Protein AF-A0A7V6A1D0-F1 (afdb_monomer_lite)

pLDDT: mean 71.33, std 20.71, range [34.69, 91.75]

Sequence (108 aa):
MNLLRAVGLLILILAMGCGGGPKTTTYTPNTPIGYEFQRLCSVLGSQNGQISRAQFLANARDKNAANELFNACDINGDNFVTEQEAAQAPYSFENLKTQVMIFQTPRP

Secondary structure (DSSP, 8-state):
------------------------------SHHHHHHHHHHHHHT-BTTEEEHHHHHHHBS-HHHHHHHHHHH-SS-SSEEEHHHHHHSHHHHHHHHHHB-GGGPPP-

InterPro domains:
  IPR002048 EF-hand domain [PS50222] (61-96)
  IPR011992 EF-hand domain pair [SSF47473] (36-90)

Structure (mmCIF, N/CA/C/O backbone):
data_AF-A0A7V6A1D0-F1
#
_entry.id   AF-A0A7V6A1D0-F1
#
loop_
_atom_site.group_PDB
_atom_site.id
_atom_site.type_symbol
_atom_site.label_atom_id
_atom_site.label_alt_id
_atom_site.label_comp_id
_atom_site.label_asym_id
_atom_site.label_entity_id
_atom_site.label_seq_id
_atom_site.pdbx_PDB_ins_code
_atom_site.Cartn_x
_atom_site.Cartn_y
_atom_site.Cartn_z
_atom_site.occupancy
_atom_site.B_iso_or_equiv
_atom_site.auth_seq_id
_atom_site.auth_comp_id
_atom_site.auth_asym_id
_atom_s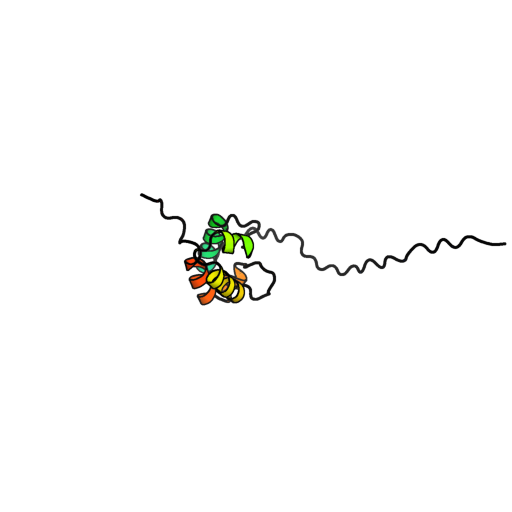ite.auth_atom_id
_atom_site.pdbx_PDB_model_num
ATOM 1 N N . MET A 1 1 ? 23.258 -38.346 50.333 1.00 36.06 1 MET A N 1
ATOM 2 C CA . MET A 1 1 ? 24.461 -38.316 49.477 1.00 36.06 1 MET A CA 1
ATOM 3 C C . MET A 1 1 ? 23.999 -38.097 48.048 1.00 36.06 1 MET A C 1
ATOM 5 O O . MET A 1 1 ? 23.217 -38.910 47.587 1.00 36.06 1 MET A O 1
ATOM 9 N N . ASN A 1 2 ? 24.384 -36.958 47.457 1.00 39.56 2 ASN A N 1
ATOM 10 C CA . ASN A 1 2 ? 24.910 -36.793 46.090 1.00 39.56 2 ASN A CA 1
ATOM 11 C C . ASN A 1 2 ? 24.270 -37.656 44.978 1.00 39.56 2 ASN A C 1
ATOM 13 O O . ASN A 1 2 ? 24.263 -38.868 45.078 1.00 39.56 2 ASN A O 1
ATOM 17 N N . LEU A 1 3 ? 23.855 -37.172 43.811 1.00 43.44 3 LEU A N 1
ATOM 18 C CA . LEU A 1 3 ? 24.170 -35.952 43.074 1.00 43.44 3 LEU A CA 1
ATOM 19 C C . LEU A 1 3 ? 23.553 -36.195 41.685 1.00 43.44 3 LEU A C 1
ATOM 21 O O . LEU A 1 3 ? 24.016 -37.100 41.007 1.00 43.44 3 LEU A O 1
ATOM 25 N N . LEU A 1 4 ? 22.558 -35.424 41.246 1.00 45.53 4 LEU A N 1
ATOM 26 C CA . LEU A 1 4 ? 22.422 -35.093 39.822 1.00 45.53 4 LEU A CA 1
ATOM 27 C C . LEU A 1 4 ? 21.508 -33.878 39.665 1.00 45.53 4 LEU A C 1
ATOM 29 O O . LEU A 1 4 ? 20.284 -33.951 39.624 1.00 45.53 4 LEU A O 1
ATOM 33 N N . ARG A 1 5 ? 22.166 -32.722 39.635 1.00 44.66 5 ARG A N 1
ATOM 34 C CA . ARG A 1 5 ? 21.607 -31.438 39.237 1.00 44.66 5 ARG A CA 1
ATOM 35 C C . ARG A 1 5 ? 21.314 -31.496 37.738 1.00 44.66 5 ARG A C 1
ATOM 37 O O . ARG A 1 5 ? 22.206 -31.242 36.937 1.00 44.66 5 ARG A O 1
ATOM 44 N N . ALA A 1 6 ? 20.082 -31.812 37.358 1.00 41.34 6 ALA A N 1
ATOM 45 C CA . ALA A 1 6 ? 19.581 -31.424 36.049 1.00 41.34 6 ALA A CA 1
ATOM 46 C C . ALA A 1 6 ? 19.180 -29.949 36.151 1.00 41.34 6 ALA A C 1
ATOM 48 O O . ALA A 1 6 ? 18.109 -29.608 36.649 1.00 41.34 6 ALA A O 1
ATOM 49 N N . VAL A 1 7 ? 20.101 -29.069 35.759 1.00 47.28 7 VAL A N 1
ATOM 50 C CA . VAL A 1 7 ? 19.832 -27.648 35.531 1.00 47.28 7 VAL A CA 1
ATOM 51 C C . VAL A 1 7 ? 18.919 -27.578 34.307 1.00 47.28 7 VAL A C 1
ATOM 53 O O . VAL A 1 7 ? 19.372 -27.473 33.171 1.00 47.28 7 VAL A O 1
ATOM 56 N N . GLY A 1 8 ? 17.621 -27.759 34.548 1.00 38.22 8 GLY A N 1
ATOM 57 C CA . GLY A 1 8 ? 16.569 -27.557 33.567 1.00 38.22 8 GLY A CA 1
ATOM 58 C C . GLY A 1 8 ? 16.498 -26.073 33.255 1.00 38.22 8 GLY A C 1
ATOM 59 O O . GLY A 1 8 ? 16.038 -25.284 34.075 1.00 38.22 8 GLY A O 1
ATOM 60 N N . LEU A 1 9 ? 17.043 -25.732 32.094 1.00 41.69 9 LEU A N 1
ATOM 61 C CA . LEU A 1 9 ? 17.009 -24.445 31.422 1.00 41.69 9 LEU A CA 1
ATOM 62 C C . LEU A 1 9 ? 15.718 -23.672 31.741 1.00 41.69 9 LEU A C 1
ATOM 64 O O . LEU A 1 9 ? 14.628 -24.030 31.295 1.00 41.69 9 LEU A O 1
ATOM 68 N N . LEU A 1 10 ? 15.870 -22.603 32.521 1.00 36.44 10 LEU A N 1
ATOM 69 C CA . LEU A 1 10 ? 14.868 -21.570 32.733 1.00 36.44 10 LEU A CA 1
ATOM 70 C C . LEU A 1 10 ? 14.623 -20.876 31.386 1.00 36.44 10 LEU A C 1
ATOM 72 O O . LEU A 1 10 ? 15.250 -19.864 31.081 1.00 36.44 10 LEU A O 1
ATOM 76 N N . ILE A 1 11 ? 13.735 -21.423 30.555 1.00 44.00 11 ILE A N 1
ATOM 77 C CA . ILE A 1 11 ? 13.150 -20.647 29.465 1.00 44.00 11 ILE A CA 1
ATOM 78 C C . ILE A 1 11 ? 12.106 -19.754 30.124 1.00 44.00 11 ILE A C 1
ATOM 80 O O . ILE A 1 11 ? 10.950 -20.127 30.315 1.00 44.00 11 ILE A O 1
ATOM 84 N N . LEU A 1 12 ? 12.564 -18.570 30.522 1.00 37.34 12 LEU A N 1
ATOM 85 C CA . LEU A 1 12 ? 11.722 -17.421 30.792 1.00 37.34 12 LEU A CA 1
ATOM 86 C C . LEU A 1 12 ? 11.008 -17.083 29.477 1.00 37.34 12 LEU A C 1
ATOM 88 O O . LEU A 1 12 ? 11.487 -16.277 28.683 1.00 37.34 12 LEU A O 1
ATOM 92 N N . ILE A 1 13 ? 9.884 -17.750 29.210 1.00 45.59 13 ILE A N 1
ATOM 93 C CA . ILE A 1 13 ? 8.941 -17.293 28.196 1.00 45.59 13 ILE A CA 1
ATOM 94 C C . ILE A 1 13 ? 8.379 -15.998 28.768 1.00 45.59 13 ILE A C 1
ATOM 96 O O . ILE A 1 13 ? 7.484 -16.005 29.612 1.00 45.59 13 ILE A O 1
ATOM 100 N N . LEU A 1 14 ? 8.980 -14.882 28.360 1.00 41.72 14 LEU A N 1
ATOM 101 C CA . LEU A 1 14 ? 8.394 -13.563 28.497 1.00 41.72 14 LEU A CA 1
ATOM 102 C C . LEU A 1 14 ? 7.046 -13.612 27.784 1.00 41.72 14 LEU A C 1
ATOM 104 O O . LEU A 1 14 ? 6.945 -13.447 26.572 1.00 41.72 14 LEU A O 1
ATOM 108 N N . ALA A 1 15 ? 6.004 -13.863 28.570 1.00 42.66 15 ALA A N 1
ATOM 109 C CA . ALA A 1 15 ? 4.633 -13.559 28.234 1.00 42.66 15 ALA A CA 1
ATOM 110 C C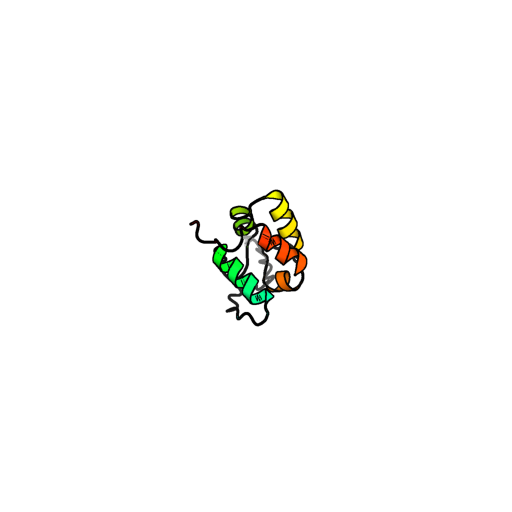 . ALA A 1 15 ? 4.489 -12.030 28.159 1.00 42.66 15 ALA A C 1
ATOM 112 O O . ALA A 1 15 ? 3.887 -11.401 29.022 1.00 42.66 15 ALA A O 1
ATOM 113 N N . MET A 1 16 ? 5.065 -11.414 27.125 1.00 45.81 16 MET A N 1
ATOM 114 C CA . MET A 1 16 ? 4.527 -10.170 26.592 1.00 45.81 16 MET A CA 1
ATOM 115 C C . MET A 1 16 ? 3.422 -10.574 25.629 1.00 45.81 16 MET A C 1
ATOM 117 O O . MET A 1 16 ? 3.643 -10.813 24.444 1.00 45.81 16 MET A O 1
ATOM 121 N N . GLY A 1 17 ? 2.216 -10.702 26.177 1.00 43.50 17 GLY A N 1
ATOM 122 C CA . GLY A 1 17 ? 1.012 -10.708 25.371 1.00 43.50 17 GLY A CA 1
ATOM 123 C C . GLY A 1 17 ? 0.879 -9.365 24.657 1.00 43.50 17 GLY A C 1
ATOM 124 O O . GLY A 1 17 ? 0.234 -8.461 25.170 1.00 43.50 17 GLY A O 1
ATOM 125 N N . CYS A 1 18 ? 1.453 -9.242 23.462 1.00 38.53 18 CYS A N 1
ATOM 126 C CA . CYS A 1 18 ? 0.901 -8.359 22.444 1.00 38.53 18 CYS A CA 1
ATOM 127 C C . CYS A 1 18 ? -0.123 -9.188 21.675 1.00 38.53 18 CYS A C 1
ATOM 129 O O . CYS A 1 18 ? 0.195 -9.882 20.712 1.00 38.53 18 CYS A O 1
ATOM 131 N N . GLY A 1 19 ? -1.358 -9.178 22.180 1.00 41.22 19 GLY A N 1
ATOM 132 C CA . GLY A 1 19 ? -2.514 -9.757 21.514 1.00 41.22 19 GLY A CA 1
ATOM 133 C C . GLY A 1 19 ? -2.765 -9.057 20.181 1.00 41.22 19 GLY A C 1
ATOM 134 O O . GLY A 1 19 ? -3.520 -8.095 20.107 1.00 41.22 19 GLY A O 1
ATOM 135 N N . GLY A 1 20 ? -2.130 -9.558 19.130 1.00 40.75 20 GLY A N 1
ATOM 136 C CA . GLY A 1 20 ? -2.457 -9.291 17.738 1.00 40.75 20 GLY A CA 1
ATOM 137 C C . GLY A 1 20 ? -2.987 -10.565 17.101 1.00 40.75 20 GLY A C 1
ATOM 138 O O . GLY A 1 20 ? -2.429 -11.038 16.118 1.00 40.75 20 GLY A O 1
ATOM 139 N N . GLY A 1 21 ? -4.028 -11.173 17.684 1.00 34.69 21 GLY A N 1
ATOM 140 C CA . GLY A 1 21 ? -4.820 -12.138 16.920 1.00 34.69 21 GLY A CA 1
ATOM 141 C C . GLY A 1 21 ? -5.281 -11.463 15.622 1.00 34.69 21 GLY A C 1
ATOM 142 O O . GLY A 1 21 ? -5.452 -10.239 15.633 1.00 34.69 21 GLY A O 1
ATOM 143 N N . PRO A 1 22 ? -5.450 -12.201 14.510 1.00 42.31 22 PRO A N 1
ATOM 144 C CA . PRO A 1 22 ? -5.906 -11.611 13.261 1.00 42.31 22 PRO A CA 1
ATOM 145 C C . PRO A 1 22 ? -7.209 -10.873 13.557 1.00 42.31 22 PRO A C 1
ATOM 147 O O . PRO A 1 22 ? -8.227 -11.493 13.863 1.00 42.31 22 PRO A O 1
ATOM 150 N N . LYS A 1 23 ? -7.163 -9.537 13.553 1.00 40.75 23 LYS A N 1
ATOM 151 C CA . LYS A 1 23 ? -8.356 -8.713 13.691 1.00 40.75 23 LYS A CA 1
ATOM 152 C C . LYS A 1 23 ? -9.114 -8.868 12.384 1.00 40.75 23 LYS A C 1
ATOM 154 O O . LYS A 1 23 ? -9.012 -8.045 11.484 1.00 40.75 23 LYS A O 1
ATOM 159 N N . THR A 1 24 ? -9.876 -9.950 12.274 1.00 35.97 24 THR A N 1
ATOM 160 C CA . THR A 1 24 ? -10.964 -10.081 11.314 1.00 35.97 24 THR A CA 1
ATOM 161 C C . THR A 1 24 ? -12.083 -9.161 11.782 1.00 35.97 24 THR A C 1
ATOM 163 O O . THR A 1 24 ? -13.134 -9.595 12.246 1.00 35.97 24 THR A O 1
ATOM 166 N N . THR A 1 25 ? -11.827 -7.857 11.740 1.00 39.53 25 THR A N 1
ATOM 167 C CA . THR A 1 25 ? -12.877 -6.854 11.781 1.00 39.53 25 THR A CA 1
ATOM 168 C C . THR A 1 25 ? -13.649 -7.045 10.486 1.00 39.53 25 THR A C 1
ATOM 170 O O . THR A 1 25 ? -13.148 -6.722 9.412 1.00 39.53 25 THR A O 1
ATOM 173 N N . THR A 1 26 ? -14.837 -7.644 10.566 1.00 42.22 26 THR A N 1
ATOM 174 C CA . THR A 1 26 ? -15.838 -7.580 9.498 1.00 42.22 26 THR A CA 1
ATOM 175 C C . THR A 1 26 ? -16.108 -6.108 9.232 1.00 42.22 26 THR A C 1
ATOM 177 O O . THR A 1 26 ? -16.804 -5.429 9.985 1.00 42.22 26 THR A O 1
ATOM 180 N N . TYR A 1 27 ? -15.420 -5.602 8.221 1.00 48.69 27 TYR A N 1
ATOM 181 C CA . TYR A 1 27 ? -15.308 -4.191 7.936 1.00 48.69 27 TYR A 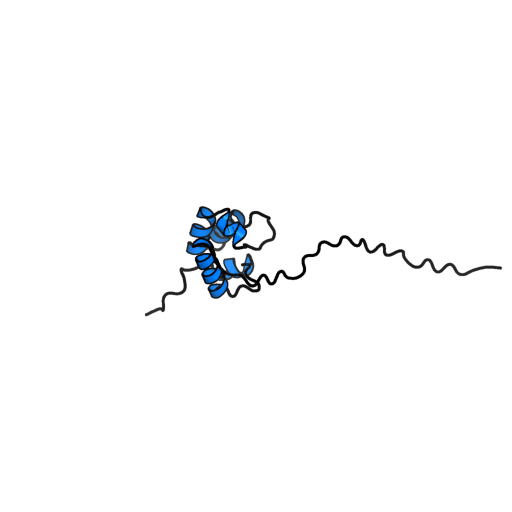CA 1
ATOM 182 C C . TYR A 1 27 ? -16.559 -3.716 7.190 1.00 48.69 27 TYR A C 1
ATOM 184 O O . TYR A 1 27 ? -16.928 -4.290 6.166 1.00 48.69 27 TYR A O 1
ATOM 192 N N . THR A 1 28 ? -17.224 -2.690 7.729 1.00 49.97 28 THR A N 1
ATOM 193 C CA . THR A 1 28 ? -18.396 -2.053 7.112 1.00 49.97 28 THR A CA 1
ATOM 194 C C . THR A 1 28 ? -18.013 -0.609 6.779 1.00 49.97 28 THR A C 1
ATOM 196 O O . THR A 1 28 ? -17.878 0.188 7.709 1.00 49.97 28 THR A O 1
ATOM 199 N N . PRO A 1 29 ? -17.797 -0.249 5.503 1.00 57.03 29 PRO A N 1
ATOM 200 C CA . PRO A 1 29 ? -17.400 1.107 5.138 1.00 57.03 29 PRO A CA 1
ATOM 201 C C . PRO A 1 29 ? -18.522 2.101 5.455 1.00 57.03 29 PRO A C 1
ATOM 203 O O . PRO A 1 29 ? -19.618 2.035 4.900 1.00 57.03 29 PRO A O 1
ATOM 206 N N . ASN A 1 30 ? -18.251 3.050 6.346 1.00 62.41 30 ASN A N 1
ATOM 207 C CA . ASN A 1 30 ? -19.167 4.141 6.692 1.00 62.41 30 ASN A CA 1
ATOM 208 C C . ASN A 1 30 ? -18.698 5.506 6.150 1.00 62.41 30 ASN A C 1
ATOM 210 O O . ASN A 1 30 ? -19.361 6.515 6.386 1.00 62.41 30 ASN A O 1
ATOM 214 N N . THR A 1 31 ? -17.598 5.542 5.386 1.00 69.81 31 THR A N 1
ATOM 215 C CA . THR A 1 31 ? -17.046 6.752 4.758 1.00 69.81 31 THR A CA 1
ATOM 216 C C . THR A 1 31 ? -16.748 6.537 3.267 1.00 69.81 31 THR A C 1
ATOM 218 O O . THR A 1 31 ? -16.482 5.404 2.859 1.00 69.81 31 THR A O 1
ATOM 221 N N . PRO A 1 32 ? -16.745 7.597 2.428 1.00 78.38 32 PRO A N 1
ATOM 222 C CA . PRO A 1 32 ? -16.352 7.494 1.018 1.00 78.38 32 PRO A CA 1
ATOM 223 C C . PRO A 1 32 ? -14.953 6.891 0.810 1.00 78.38 32 PRO A C 1
ATOM 225 O O . PRO A 1 32 ? -14.788 6.024 -0.044 1.00 78.38 32 PRO A O 1
ATOM 228 N N . ILE A 1 33 ? -13.970 7.284 1.631 1.00 78.88 33 ILE A N 1
ATOM 229 C CA . ILE A 1 33 ? -12.619 6.691 1.636 1.00 78.88 33 ILE A CA 1
ATOM 230 C C . ILE A 1 33 ? -12.678 5.202 1.965 1.00 78.88 33 ILE A C 1
ATOM 232 O O . ILE A 1 33 ? -12.003 4.401 1.322 1.00 78.88 33 ILE A O 1
ATOM 236 N N . GLY A 1 34 ? -13.536 4.821 2.906 1.00 80.75 34 GLY A N 1
ATOM 237 C CA . GLY A 1 34 ? -13.727 3.437 3.288 1.00 80.75 34 GLY A CA 1
ATOM 238 C C . GLY A 1 34 ? -14.194 2.537 2.143 1.00 80.75 34 GLY A C 1
ATOM 239 O O . GLY A 1 34 ? -13.696 1.417 2.001 1.00 80.75 34 GLY A O 1
ATOM 240 N N . TYR A 1 35 ? -15.109 3.024 1.298 1.00 82.31 35 TYR A N 1
ATOM 241 C CA . TYR A 1 35 ? -15.549 2.308 0.094 1.00 82.31 35 TYR A CA 1
ATOM 242 C C . TYR A 1 35 ? -14.431 2.196 -0.951 1.00 82.31 35 TYR A C 1
ATOM 244 O O . TYR A 1 35 ? -14.245 1.134 -1.547 1.00 82.31 35 TYR A O 1
ATOM 252 N N . GLU A 1 36 ? -13.667 3.269 -1.160 1.00 85.25 36 GLU A N 1
ATOM 253 C 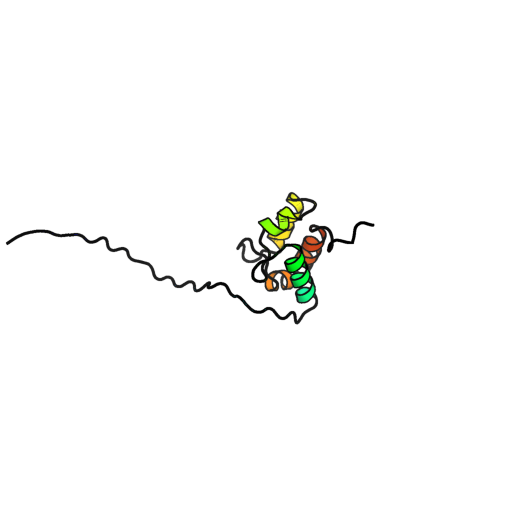CA . GLU A 1 36 ? -12.522 3.289 -2.081 1.00 85.25 36 GLU A CA 1
ATOM 254 C C . GLU A 1 36 ? -11.425 2.309 -1.652 1.00 85.25 36 GLU A C 1
ATOM 256 O O . GLU A 1 36 ? -10.895 1.555 -2.471 1.00 85.25 36 GLU A O 1
ATOM 261 N N . PHE A 1 37 ? -11.128 2.271 -0.355 1.00 86.69 37 PHE A N 1
ATOM 262 C CA . PHE A 1 37 ? -10.158 1.355 0.226 1.00 86.69 37 PHE A CA 1
ATOM 263 C C . PHE A 1 37 ? -10.609 -0.101 0.104 1.00 86.69 37 PHE A C 1
ATOM 265 O O . PHE A 1 37 ? -9.837 -0.951 -0.336 1.00 86.69 37 PHE A O 1
ATOM 272 N N . GLN A 1 38 ? -11.876 -0.402 0.405 1.00 84.94 38 GLN A N 1
ATOM 273 C CA . GLN A 1 38 ? -12.407 -1.756 0.235 1.00 84.94 38 GLN A CA 1
ATOM 274 C C . GLN A 1 38 ? -12.349 -2.217 -1.220 1.00 84.94 38 GLN A C 1
ATOM 276 O O . GLN A 1 38 ? -11.986 -3.363 -1.500 1.00 84.94 38 GLN A O 1
ATOM 281 N N . ARG A 1 39 ? -12.681 -1.325 -2.155 1.00 84.31 39 ARG A N 1
ATOM 282 C CA . ARG A 1 39 ? -12.535 -1.611 -3.576 1.00 84.31 39 ARG A CA 1
ATOM 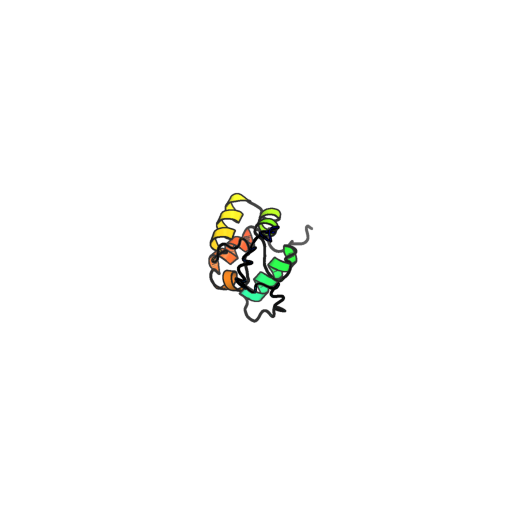283 C C . ARG A 1 39 ? -11.076 -1.944 -3.912 1.00 84.31 39 ARG A C 1
ATOM 285 O O . ARG A 1 39 ? -10.828 -2.963 -4.556 1.00 84.31 39 ARG A O 1
ATOM 292 N N . LEU A 1 40 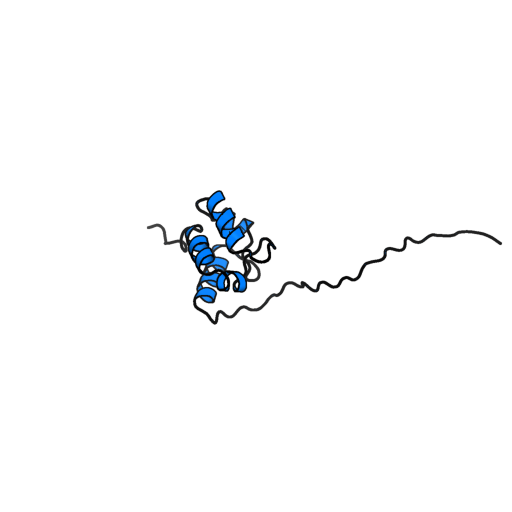? -10.113 -1.146 -3.446 1.00 85.25 40 LEU A N 1
ATOM 293 C CA . LEU A 1 40 ? -8.687 -1.383 -3.694 1.00 85.25 40 LEU A CA 1
ATOM 294 C C . LEU A 1 40 ? -8.224 -2.727 -3.107 1.00 85.25 40 LEU A C 1
ATOM 296 O O . LEU A 1 40 ? -7.563 -3.504 -3.794 1.00 85.25 40 LEU A O 1
ATOM 300 N N . CYS A 1 41 ? -8.645 -3.046 -1.882 1.00 86.06 41 CYS A N 1
ATOM 301 C CA . CYS A 1 41 ? -8.435 -4.350 -1.253 1.00 86.06 41 CYS A CA 1
ATOM 302 C C . CYS A 1 41 ? -8.937 -5.502 -2.130 1.00 86.06 41 CYS A C 1
ATOM 304 O O . CYS A 1 41 ? -8.228 -6.492 -2.303 1.00 86.06 41 CYS A O 1
ATOM 306 N N . SER A 1 42 ? -10.130 -5.366 -2.715 1.00 85.00 42 SER A N 1
ATOM 307 C CA . SER A 1 42 ? -10.692 -6.381 -3.608 1.00 85.00 42 SER A CA 1
ATOM 308 C C . SER A 1 42 ? -9.866 -6.561 -4.883 1.00 85.00 42 SER A C 1
ATOM 310 O O . SER A 1 42 ? -9.701 -7.690 -5.334 1.00 85.00 42 SER A O 1
ATOM 312 N N . VAL A 1 43 ? -9.346 -5.477 -5.466 1.00 84.38 43 VAL A N 1
ATOM 313 C CA . VAL A 1 43 ? -8.509 -5.536 -6.679 1.00 84.38 43 VAL A CA 1
ATOM 314 C C . VAL A 1 43 ? -7.158 -6.182 -6.394 1.00 84.38 43 VAL A C 1
ATOM 316 O O . VAL A 1 43 ? -6.670 -6.979 -7.188 1.00 84.38 43 VAL A O 1
ATOM 319 N N . LEU A 1 44 ? -6.558 -5.857 -5.252 1.00 85.19 44 LEU A N 1
ATOM 320 C CA . LEU A 1 44 ? -5.228 -6.332 -4.873 1.00 85.19 44 LEU A CA 1
ATOM 321 C C . LEU A 1 44 ? -5.238 -7.714 -4.204 1.00 85.19 44 LEU A C 1
ATOM 323 O O . LEU A 1 44 ? -4.176 -8.226 -3.848 1.00 85.19 44 LEU A O 1
ATOM 327 N N . GLY A 1 45 ? -6.416 -8.313 -4.005 1.00 84.00 45 GLY A N 1
ATOM 328 C CA . GLY A 1 45 ? -6.553 -9.592 -3.310 1.00 84.00 45 GLY A CA 1
ATOM 329 C C . GLY A 1 45 ? -6.123 -9.515 -1.843 1.00 84.00 45 GLY A C 1
ATOM 330 O O . GLY A 1 45 ? -5.491 -10.442 -1.334 1.00 84.00 45 GLY A O 1
ATOM 331 N N . SER A 1 46 ? -6.417 -8.395 -1.176 1.00 82.94 46 SER A N 1
ATOM 332 C CA . SER A 1 46 ? -6.160 -8.206 0.252 1.00 82.94 46 SER A CA 1
ATOM 333 C C . SER A 1 46 ? -6.827 -9.305 1.075 1.00 82.94 46 SER A C 1
ATOM 335 O O . SER A 1 46 ? -7.975 -9.688 0.841 1.00 82.94 46 SER A O 1
ATOM 337 N N . GLN A 1 47 ? -6.104 -9.777 2.086 1.00 69.75 47 GLN A N 1
ATOM 338 C CA . GLN A 1 47 ? -6.636 -10.661 3.110 1.00 69.75 47 GLN A CA 1
ATOM 339 C C . GLN A 1 47 ? -6.803 -9.824 4.381 1.00 69.75 47 GLN A C 1
ATOM 341 O O . GLN A 1 47 ? -5.896 -9.092 4.765 1.00 69.75 47 GLN A O 1
ATOM 346 N N . ASN A 1 48 ? -7.968 -9.914 5.027 1.00 78.56 48 ASN A N 1
ATOM 347 C CA . ASN A 1 48 ? -8.281 -9.234 6.294 1.00 78.56 48 ASN A CA 1
ATOM 348 C C . ASN A 1 48 ? -8.420 -7.697 6.244 1.00 78.56 48 ASN A C 1
ATOM 350 O O . ASN A 1 48 ? -8.368 -7.055 7.289 1.00 78.56 48 ASN A O 1
ATOM 354 N N . GLY A 1 49 ? -8.635 -7.093 5.070 1.00 80.50 49 GLY A N 1
ATOM 355 C CA . GLY A 1 49 ? -8.888 -5.647 4.968 1.00 80.50 49 GLY A CA 1
ATOM 356 C C . GLY A 1 49 ? -7.643 -4.786 5.189 1.00 80.50 49 GLY A C 1
ATOM 357 O O . GLY A 1 49 ? -7.745 -3.657 5.660 1.00 80.50 49 GLY A O 1
ATOM 358 N N . GLN A 1 50 ? -6.473 -5.329 4.859 1.00 88.31 50 GLN A N 1
ATOM 359 C CA . GLN A 1 50 ? -5.194 -4.628 4.881 1.00 88.31 50 GLN A CA 1
ATOM 360 C C . GLN A 1 50 ? -4.434 -4.911 3.587 1.00 88.31 50 GLN A C 1
ATOM 362 O O . GLN A 1 50 ? -4.429 -6.042 3.093 1.00 88.31 50 GLN A O 1
ATOM 367 N N . ILE A 1 51 ? -3.793 -3.899 3.018 1.00 89.31 51 ILE A N 1
ATOM 368 C CA . ILE A 1 51 ? -3.017 -4.046 1.787 1.00 89.31 51 ILE A CA 1
ATOM 369 C C . ILE A 1 51 ? -1.553 -4.141 2.179 1.00 89.31 51 ILE A C 1
ATOM 371 O O . ILE A 1 51 ? -0.987 -3.181 2.689 1.00 89.31 51 ILE A O 1
ATOM 375 N N . SER A 1 52 ? -0.926 -5.286 1.923 1.00 91.62 52 SER A N 1
ATOM 376 C CA . SER A 1 52 ? 0.516 -5.414 2.128 1.00 91.62 52 SER A CA 1
ATOM 377 C C . SER A 1 52 ? 1.288 -4.649 1.056 1.00 91.62 52 SER A C 1
ATOM 379 O O . SER A 1 52 ? 0.865 -4.561 -0.105 1.00 91.62 52 SER A O 1
ATOM 381 N N . ARG A 1 53 ? 2.488 -4.182 1.407 1.00 90.25 53 ARG A N 1
ATOM 382 C CA . ARG A 1 53 ? 3.409 -3.554 0.449 1.00 90.25 53 ARG A CA 1
ATOM 383 C C . ARG A 1 53 ? 3.649 -4.418 -0.787 1.00 90.25 53 ARG A C 1
ATOM 385 O O . ARG A 1 53 ? 3.677 -3.913 -1.906 1.00 90.25 53 ARG A O 1
ATOM 392 N N . ALA A 1 54 ? 3.786 -5.729 -0.599 1.00 89.81 54 ALA A N 1
ATOM 393 C CA . ALA A 1 54 ? 4.011 -6.668 -1.691 1.00 89.81 54 ALA A CA 1
ATOM 394 C C . ALA A 1 54 ? 2.822 -6.727 -2.666 1.00 89.81 54 ALA A C 1
ATOM 396 O O . ALA A 1 54 ? 3.029 -6.652 -3.876 1.00 89.81 54 ALA A O 1
ATOM 397 N N . GLN A 1 55 ? 1.587 -6.805 -2.155 1.00 89.19 55 GLN A N 1
ATOM 398 C CA . GLN A 1 55 ? 0.372 -6.795 -2.983 1.00 89.19 55 GLN A CA 1
ATOM 399 C C . GLN A 1 55 ? 0.253 -5.505 -3.794 1.00 89.19 55 GLN A C 1
ATOM 401 O O . GLN A 1 55 ? -0.091 -5.540 -4.977 1.00 89.19 55 GLN A O 1
ATOM 406 N N . PHE A 1 56 ? 0.579 -4.376 -3.169 1.00 89.06 56 PHE A N 1
ATOM 407 C CA . PHE A 1 56 ? 0.545 -3.078 -3.820 1.00 89.06 56 PHE A CA 1
ATOM 408 C C . PHE A 1 56 ? 1.603 -2.954 -4.928 1.00 89.06 56 PHE A C 1
ATOM 410 O O . PHE A 1 56 ? 1.265 -2.706 -6.084 1.00 89.06 56 PHE A O 1
ATOM 417 N N . LEU A 1 57 ? 2.877 -3.213 -4.615 1.00 88.31 57 LEU A N 1
ATOM 418 C CA . LEU A 1 57 ? 3.987 -3.110 -5.573 1.00 88.31 57 LEU A CA 1
ATOM 419 C C . LEU A 1 57 ? 3.890 -4.107 -6.735 1.00 88.31 57 LEU A C 1
ATOM 421 O O . LEU A 1 57 ? 4.427 -3.844 -7.812 1.00 88.31 57 LEU A O 1
ATOM 425 N N . ALA A 1 58 ? 3.220 -5.245 -6.537 1.00 88.62 58 ALA A N 1
ATOM 426 C CA . ALA A 1 58 ? 2.963 -6.213 -7.601 1.00 88.62 58 ALA A CA 1
ATOM 427 C C . ALA A 1 58 ? 2.006 -5.675 -8.680 1.00 88.62 58 ALA A C 1
ATOM 429 O O . ALA A 1 58 ? 2.100 -6.097 -9.830 1.00 88.62 58 ALA A O 1
ATOM 430 N N . ASN A 1 59 ? 1.120 -4.741 -8.321 1.00 85.38 59 ASN A N 1
ATOM 431 C CA . ASN A 1 59 ? 0.094 -4.174 -9.204 1.00 85.38 59 ASN A CA 1
ATOM 432 C C . ASN A 1 59 ? 0.356 -2.703 -9.576 1.00 85.38 59 ASN A C 1
ATOM 434 O O . ASN A 1 59 ? -0.419 -2.097 -10.318 1.00 85.38 59 ASN A O 1
ATOM 438 N N . ALA A 1 60 ? 1.432 -2.118 -9.054 1.00 87.38 60 ALA A N 1
ATOM 439 C CA . ALA A 1 60 ? 1.811 -0.744 -9.321 1.00 87.38 60 ALA A CA 1
ATOM 440 C C . ALA A 1 60 ? 2.415 -0.571 -10.722 1.00 87.38 60 ALA A C 1
ATOM 442 O O . ALA A 1 60 ? 3.204 -1.395 -11.188 1.00 87.38 60 ALA A O 1
ATOM 443 N N . ARG A 1 61 ? 2.102 0.559 -11.364 1.00 84.38 61 ARG A N 1
ATOM 444 C CA . ARG A 1 61 ? 2.708 0.969 -12.637 1.00 84.38 61 ARG A CA 1
ATOM 445 C C . ARG A 1 61 ? 4.196 1.288 -12.486 1.00 84.38 61 ARG A C 1
ATOM 447 O O . ARG A 1 61 ? 4.995 0.856 -13.312 1.00 84.38 61 ARG A O 1
ATOM 454 N N . ASP A 1 62 ? 4.549 2.047 -11.453 1.00 87.56 62 ASP A N 1
ATOM 455 C CA . ASP A 1 62 ? 5.927 2.397 -11.114 1.00 87.56 62 ASP A CA 1
ATOM 456 C C . ASP A 1 62 ? 6.217 1.952 -9.681 1.00 87.56 62 ASP A C 1
ATOM 458 O O . ASP A 1 62 ? 5.630 2.462 -8.730 1.00 87.56 62 ASP A O 1
ATOM 462 N N . LYS A 1 63 ? 7.131 0.989 -9.520 1.00 86.56 63 LYS A N 1
ATOM 463 C CA . LYS A 1 63 ? 7.456 0.407 -8.212 1.00 86.56 63 LYS A CA 1
ATOM 464 C C . LYS A 1 63 ? 8.150 1.392 -7.274 1.00 86.56 63 LYS A C 1
ATOM 466 O O . LYS A 1 63 ? 7.960 1.286 -6.068 1.00 86.56 63 LYS A O 1
ATOM 471 N N . ASN A 1 64 ? 8.938 2.328 -7.798 1.00 88.69 64 ASN A N 1
ATOM 472 C CA . ASN A 1 64 ? 9.664 3.285 -6.967 1.00 88.69 64 ASN A CA 1
ATOM 473 C C . ASN A 1 64 ? 8.696 4.338 -6.426 1.00 88.69 64 ASN A C 1
ATOM 475 O O . ASN A 1 64 ? 8.607 4.513 -5.212 1.00 88.69 64 ASN A O 1
ATOM 479 N N . ALA A 1 65 ? 7.892 4.940 -7.308 1.00 87.50 65 ALA A N 1
ATOM 480 C CA . ALA A 1 65 ? 6.866 5.906 -6.909 1.00 87.50 65 ALA A CA 1
ATOM 481 C C . ALA A 1 65 ? 5.812 5.268 -5.988 1.00 87.50 65 ALA A C 1
ATOM 483 O O . ALA A 1 65 ? 5.395 5.855 -4.991 1.00 87.50 65 ALA A O 1
ATOM 484 N N . ALA A 1 66 ? 5.406 4.032 -6.282 1.00 87.44 66 ALA A N 1
ATOM 485 C CA . ALA A 1 66 ? 4.493 3.275 -5.437 1.00 87.44 66 ALA A CA 1
ATOM 486 C C . ALA A 1 66 ? 5.071 2.995 -4.046 1.00 87.44 66 ALA A C 1
ATOM 488 O O . ALA A 1 66 ? 4.345 3.095 -3.064 1.00 87.44 66 ALA A O 1
ATOM 489 N N . ASN A 1 67 ? 6.360 2.675 -3.934 1.00 90.62 67 ASN A N 1
ATOM 490 C CA . ASN A 1 67 ? 6.988 2.438 -2.636 1.00 90.62 67 ASN A CA 1
ATOM 491 C C . ASN A 1 67 ? 7.028 3.715 -1.780 1.00 90.62 67 ASN A C 1
ATOM 493 O O . ASN A 1 67 ? 6.758 3.656 -0.583 1.00 90.62 67 ASN A O 1
ATOM 497 N N . GLU A 1 68 ? 7.305 4.871 -2.386 1.00 91.12 68 GLU A N 1
ATOM 498 C CA . GLU A 1 68 ? 7.253 6.169 -1.699 1.00 91.12 68 GLU A CA 1
ATOM 499 C C . GLU A 1 68 ? 5.835 6.514 -1.231 1.00 91.12 68 GLU A C 1
ATOM 501 O O . GLU A 1 68 ? 5.637 6.902 -0.081 1.00 91.12 68 GLU A O 1
ATOM 506 N N . LEU A 1 69 ? 4.835 6.313 -2.091 1.00 90.06 69 LEU A N 1
ATOM 507 C CA . LEU A 1 69 ? 3.432 6.562 -1.757 1.00 90.06 69 LEU A CA 1
ATOM 508 C C . LEU A 1 69 ? 2.896 5.589 -0.706 1.00 90.06 69 LEU A C 1
ATOM 510 O O . LEU A 1 69 ? 2.115 5.990 0.155 1.00 90.06 69 LEU A O 1
ATOM 514 N N . PHE A 1 70 ? 3.341 4.332 -0.747 1.00 91.19 70 PHE A N 1
ATOM 515 C CA . PHE A 1 70 ? 3.036 3.347 0.280 1.00 91.19 70 PHE A CA 1
ATOM 516 C C . PHE A 1 70 ? 3.608 3.788 1.625 1.00 91.19 70 PHE A C 1
ATOM 518 O O . PHE A 1 70 ? 2.855 3.869 2.585 1.00 91.19 70 PHE A O 1
ATOM 525 N N . ASN A 1 71 ? 4.890 4.167 1.683 1.00 91.38 71 ASN A N 1
ATOM 526 C CA . ASN A 1 71 ? 5.504 4.716 2.900 1.00 91.38 71 ASN A CA 1
ATOM 527 C C . ASN A 1 71 ? 4.758 5.952 3.429 1.00 91.38 71 ASN A C 1
ATOM 529 O O . ASN A 1 71 ? 4.696 6.159 4.633 1.00 91.38 71 ASN A O 1
ATOM 533 N N . ALA A 1 72 ? 4.208 6.783 2.541 1.00 89.94 72 ALA A N 1
ATOM 534 C CA . ALA A 1 72 ? 3.449 7.969 2.930 1.00 89.94 72 ALA A CA 1
ATOM 535 C C . ALA A 1 72 ? 2.043 7.657 3.478 1.00 89.94 72 ALA A C 1
ATOM 537 O O . ALA A 1 72 ? 1.432 8.534 4.090 1.00 89.94 72 ALA A O 1
ATOM 538 N N . CYS A 1 73 ? 1.513 6.456 3.226 1.00 88.94 73 CYS A N 1
ATOM 539 C CA . CYS A 1 73 ? 0.247 5.980 3.792 1.00 88.94 73 CYS A CA 1
ATOM 540 C C . CYS A 1 73 ? 0.454 5.066 5.003 1.00 88.94 73 CYS A C 1
ATOM 542 O O . CYS A 1 73 ? -0.383 5.068 5.889 1.00 88.94 73 CYS A O 1
ATOM 544 N N . ASP A 1 74 ? 1.536 4.293 5.036 1.00 91.75 74 ASP A N 1
ATOM 545 C CA . ASP A 1 74 ? 1.932 3.383 6.117 1.00 91.75 74 ASP A CA 1
ATOM 546 C C . ASP A 1 74 ? 2.453 4.197 7.314 1.00 91.75 74 ASP A C 1
ATOM 548 O O . ASP A 1 74 ? 3.654 4.405 7.495 1.00 91.75 74 ASP A O 1
ATOM 552 N N . ILE A 1 75 ? 1.518 4.760 8.084 1.00 88.94 75 ILE A N 1
ATOM 553 C CA . ILE A 1 75 ? 1.807 5.705 9.170 1.00 88.94 75 ILE A CA 1
ATOM 554 C C . ILE A 1 75 ? 2.481 4.988 10.336 1.00 88.94 75 ILE A C 1
ATOM 556 O O . ILE A 1 75 ? 3.344 5.565 11.004 1.00 88.94 75 ILE A O 1
ATOM 560 N N . ASN A 1 76 ? 2.070 3.750 10.613 1.00 87.69 76 ASN A N 1
ATOM 561 C CA . ASN A 1 76 ? 2.606 2.976 11.725 1.00 87.69 76 ASN A CA 1
ATOM 562 C C . ASN A 1 76 ? 3.885 2.188 11.353 1.00 87.69 76 ASN A C 1
ATOM 564 O O . ASN A 1 76 ? 4.584 1.724 12.258 1.00 87.69 76 ASN A O 1
ATOM 568 N N . GLY A 1 77 ? 4.224 2.088 10.062 1.00 90.19 77 GLY A N 1
ATOM 569 C CA . GLY A 1 77 ? 5.427 1.432 9.555 1.00 90.19 77 GLY A CA 1
ATOM 570 C C . GLY A 1 77 ? 5.371 -0.095 9.606 1.00 90.19 77 GLY A C 1
ATOM 571 O O . GLY A 1 77 ? 6.426 -0.739 9.645 1.00 90.19 77 GLY A O 1
ATOM 572 N N . ASP A 1 78 ? 4.179 -0.693 9.654 1.00 90.44 78 ASP A N 1
ATOM 573 C CA . ASP A 1 78 ? 4.004 -2.141 9.783 1.00 90.44 78 ASP A CA 1
ATOM 574 C C . ASP A 1 78 ? 4.053 -2.892 8.436 1.00 90.44 78 ASP A C 1
ATOM 576 O O . ASP A 1 78 ? 4.028 -4.126 8.412 1.00 90.44 78 ASP A O 1
ATOM 580 N N . ASN A 1 79 ? 4.270 -2.174 7.325 1.00 90.75 79 ASN A N 1
ATOM 581 C CA . ASN A 1 79 ? 4.252 -2.661 5.938 1.00 90.75 79 ASN A CA 1
ATOM 582 C C . ASN A 1 79 ? 2.871 -3.088 5.426 1.00 90.75 79 ASN A C 1
ATOM 584 O O . ASN A 1 79 ? 2.773 -3.725 4.362 1.00 90.75 79 ASN A O 1
ATOM 588 N N . PHE A 1 80 ? 1.815 -2.702 6.130 1.00 91.06 80 PHE A N 1
ATOM 589 C CA . PHE A 1 80 ? 0.438 -2.805 5.698 1.00 91.06 80 PHE A CA 1
ATOM 590 C C . PHE A 1 80 ? -0.184 -1.411 5.692 1.00 91.06 80 PHE A C 1
ATOM 592 O O . PHE A 1 80 ? 0.136 -0.558 6.499 1.00 91.06 80 PHE A O 1
ATOM 599 N N . VAL A 1 81 ? -1.079 -1.168 4.741 1.00 89.88 81 VAL A N 1
ATOM 600 C CA . VAL A 1 81 ? -1.946 0.009 4.788 1.00 89.88 81 VAL A CA 1
ATOM 601 C C . VAL A 1 81 ? -3.335 -0.473 5.146 1.00 89.88 81 VAL A C 1
ATOM 603 O O . VAL A 1 81 ? -3.885 -1.372 4.499 1.00 89.88 81 VAL A O 1
ATOM 606 N N . THR A 1 82 ? -3.893 0.129 6.184 1.00 90.25 82 THR A N 1
ATOM 607 C CA . THR A 1 82 ? -5.262 -0.061 6.649 1.00 90.25 82 THR A CA 1
ATOM 608 C C . THR A 1 82 ? -6.162 1.084 6.188 1.00 90.25 82 THR A C 1
ATOM 610 O O . THR A 1 82 ? -5.709 2.151 5.776 1.00 90.25 82 THR A O 1
ATOM 613 N N . GLU A 1 83 ? -7.474 0.893 6.282 1.00 86.00 83 GLU A N 1
ATOM 614 C CA . GLU A 1 83 ? -8.431 1.960 5.978 1.00 86.00 83 GLU A CA 1
ATOM 615 C C . GLU A 1 83 ? -8.276 3.168 6.917 1.00 86.00 83 GLU A C 1
ATOM 617 O O . GLU A 1 83 ? -8.423 4.309 6.488 1.00 86.00 83 GLU A O 1
ATOM 622 N N . GLN A 1 84 ? -7.919 2.930 8.183 1.00 86.44 84 GLN A N 1
ATOM 623 C CA . GLN A 1 84 ? -7.661 4.001 9.149 1.00 86.44 84 GLN A CA 1
ATOM 624 C C . GLN A 1 84 ? -6.514 4.896 8.683 1.00 86.44 84 GLN A C 1
ATOM 626 O O . GLN A 1 84 ? -6.608 6.118 8.754 1.00 86.44 84 GLN A O 1
ATOM 631 N N . GLU A 1 85 ? -5.463 4.292 8.148 1.00 87.31 85 GLU A N 1
ATOM 632 C CA . GLU A 1 85 ? -4.311 5.007 7.612 1.00 87.31 85 GLU A CA 1
ATOM 633 C C . GLU A 1 85 ? -4.636 5.722 6.300 1.00 87.31 85 GLU A C 1
ATOM 635 O O . GLU A 1 85 ? -4.262 6.879 6.113 1.00 87.31 85 GLU A O 1
ATOM 640 N N . ALA A 1 86 ? -5.435 5.096 5.433 1.00 85.94 86 ALA A N 1
ATOM 641 C CA . ALA A 1 86 ? -5.970 5.747 4.240 1.00 85.94 86 ALA A CA 1
ATOM 642 C C . ALA A 1 86 ? -6.834 6.978 4.584 1.00 85.94 86 ALA A C 1
ATOM 644 O O . ALA A 1 86 ? -6.772 7.995 3.893 1.00 85.94 86 ALA A O 1
ATOM 645 N N . ALA A 1 87 ? -7.609 6.914 5.670 1.00 85.31 87 ALA A N 1
ATOM 646 C CA . ALA A 1 87 ? -8.407 8.030 6.169 1.00 85.31 87 ALA A CA 1
ATOM 647 C C . ALA A 1 87 ? -7.558 9.122 6.841 1.00 85.31 87 ALA A C 1
ATOM 649 O O . ALA A 1 87 ? -7.909 10.300 6.767 1.00 85.31 87 ALA A O 1
ATOM 650 N N . GLN A 1 88 ? -6.444 8.752 7.476 1.00 84.56 88 GLN A N 1
ATOM 651 C CA . GLN A 1 88 ? -5.494 9.694 8.073 1.00 84.56 88 GLN A CA 1
ATOM 652 C C . GLN A 1 88 ? -4.633 10.411 7.022 1.00 84.56 88 GLN A C 1
ATOM 654 O O . GLN A 1 88 ? -4.277 11.573 7.222 1.00 84.56 88 GLN A O 1
ATOM 659 N N . ALA A 1 89 ? -4.341 9.759 5.893 1.00 84.50 89 ALA A N 1
ATOM 660 C CA . ALA A 1 89 ? -3.536 10.302 4.801 1.00 84.50 89 ALA A CA 1
ATOM 661 C C . ALA A 1 89 ? -4.296 10.304 3.456 1.00 84.50 89 ALA A C 1
ATOM 663 O O . ALA A 1 89 ? -3.850 9.677 2.492 1.00 84.50 89 ALA A O 1
ATOM 664 N N . PRO A 1 90 ? -5.414 11.048 3.329 1.00 82.69 90 PRO A N 1
ATOM 665 C CA . PRO A 1 90 ? -6.289 10.978 2.157 1.00 82.69 90 PRO A CA 1
ATOM 666 C C . PRO A 1 90 ? -5.584 11.383 0.856 1.00 82.69 90 PRO A C 1
ATOM 668 O O . PRO A 1 90 ? -5.767 10.737 -0.167 1.00 82.69 90 PRO A O 1
ATOM 671 N N . TYR A 1 91 ? -4.723 12.405 0.882 1.00 85.12 91 TYR A N 1
ATOM 672 C CA . TYR A 1 91 ? -3.962 12.828 -0.302 1.00 85.12 91 TYR A CA 1
ATOM 673 C C . TYR A 1 91 ? -2.944 11.775 -0.757 1.00 85.12 91 TYR A C 1
ATOM 675 O O . TYR A 1 91 ? -2.819 11.505 -1.952 1.00 85.12 91 TYR A O 1
ATOM 683 N N . SER A 1 92 ? -2.229 11.166 0.193 1.00 86.31 92 SER A N 1
ATOM 684 C CA . SER A 1 92 ? -1.303 10.069 -0.091 1.00 86.31 92 SER A CA 1
ATOM 685 C C . SER A 1 92 ? -2.064 8.870 -0.646 1.00 86.31 92 SER A C 1
ATOM 687 O O . SER A 1 92 ? -1.636 8.290 -1.640 1.00 86.31 92 SER A O 1
ATOM 689 N N . PHE A 1 93 ? -3.226 8.556 -0.066 1.00 86.25 93 PHE A N 1
ATOM 690 C CA . PHE A 1 93 ? -4.080 7.458 -0.493 1.00 86.25 93 PHE A CA 1
ATOM 691 C C . PHE A 1 93 ? -4.641 7.661 -1.906 1.00 86.25 93 PHE A C 1
ATOM 693 O O . PHE A 1 93 ? -4.599 6.736 -2.713 1.00 86.25 93 PHE A O 1
ATOM 700 N N . GLU A 1 94 ? -5.100 8.866 -2.256 1.00 86.88 94 GLU A N 1
ATOM 701 C CA . GLU A 1 94 ? -5.526 9.179 -3.626 1.00 86.88 94 GLU A CA 1
ATOM 702 C C . GLU A 1 94 ? -4.394 8.933 -4.632 1.00 86.88 94 GLU A C 1
ATOM 704 O O . GLU A 1 94 ? -4.582 8.214 -5.613 1.00 86.88 94 GLU A O 1
ATOM 709 N N . ASN A 1 95 ? -3.189 9.434 -4.356 1.00 86.75 95 ASN A N 1
ATOM 710 C CA . ASN A 1 95 ? -2.029 9.210 -5.221 1.00 86.75 95 ASN A CA 1
ATOM 711 C C . ASN A 1 95 ? -1.619 7.730 -5.271 1.00 86.75 95 ASN A C 1
ATOM 713 O O . ASN A 1 95 ? -1.300 7.210 -6.342 1.00 86.75 95 ASN A O 1
ATOM 717 N N . LEU A 1 96 ? -1.684 7.027 -4.142 1.00 85.25 96 LEU A N 1
ATOM 718 C CA . LEU A 1 96 ? -1.433 5.592 -4.036 1.00 85.25 96 LEU A CA 1
ATOM 719 C C . LEU A 1 96 ? -2.399 4.807 -4.937 1.00 85.25 96 LEU A C 1
ATOM 721 O O . LEU A 1 96 ? -1.959 3.969 -5.726 1.00 85.25 96 LEU A O 1
ATOM 725 N N . LYS A 1 97 ? -3.697 5.134 -4.918 1.00 85.19 97 LYS A N 1
ATOM 726 C CA . LYS A 1 97 ? -4.688 4.531 -5.825 1.00 85.19 97 LYS A CA 1
ATOM 727 C C . LYS A 1 97 ? -4.339 4.752 -7.293 1.00 85.19 97 LYS A C 1
ATOM 729 O O . LYS A 1 97 ? -4.527 3.836 -8.079 1.00 85.19 97 LYS A O 1
ATOM 734 N N . THR A 1 98 ? -3.820 5.919 -7.683 1.00 85.06 98 THR A N 1
ATOM 735 C CA . THR A 1 98 ? -3.472 6.167 -9.098 1.00 85.06 98 THR A CA 1
ATOM 736 C C . THR A 1 98 ? -2.332 5.287 -9.616 1.00 85.06 98 THR A C 1
ATOM 738 O O . THR A 1 98 ? -2.274 5.009 -10.815 1.00 85.06 98 THR A O 1
ATOM 741 N N . GLN A 1 99 ? -1.434 4.834 -8.732 1.00 83.56 99 GLN A N 1
ATOM 742 C CA . GLN A 1 99 ? -0.319 3.960 -9.111 1.00 83.56 99 GLN A CA 1
ATOM 743 C C . GLN A 1 99 ? -0.773 2.541 -9.426 1.00 83.56 99 GLN A C 1
ATOM 745 O O . GLN A 1 99 ? -0.198 1.888 -10.299 1.00 83.56 99 GLN A O 1
ATOM 750 N N . VAL A 1 100 ? -1.802 2.064 -8.731 1.00 78.31 100 VAL A N 1
ATOM 751 C CA . VAL A 1 100 ? -2.452 0.799 -9.058 1.00 78.31 100 VAL A CA 1
ATOM 752 C C . VAL A 1 100 ? -3.428 1.095 -10.177 1.00 78.31 100 VAL A C 1
ATOM 754 O O . VAL A 1 100 ? -4.456 1.713 -9.937 1.00 78.31 100 VAL A O 1
ATOM 757 N N . MET A 1 101 ? -3.054 0.703 -11.403 1.00 60.34 101 MET A N 1
ATOM 758 C CA . MET A 1 101 ? -3.801 0.929 -12.650 1.00 60.34 101 MET A CA 1
ATOM 759 C C . MET A 1 101 ? -5.318 0.906 -12.407 1.00 60.34 101 MET A C 1
ATOM 761 O O . MET A 1 101 ? -5.910 -0.163 -12.310 1.00 60.34 101 MET A O 1
ATOM 765 N N . ILE A 1 102 ? -5.901 2.095 -12.249 1.00 54.25 102 ILE A N 1
ATOM 766 C CA . ILE A 1 102 ? -7.295 2.407 -11.904 1.00 54.25 102 ILE A CA 1
ATOM 767 C C . ILE A 1 102 ? -8.248 1.225 -12.171 1.00 54.25 102 ILE A C 1
ATOM 769 O O . ILE A 1 102 ? -8.540 0.962 -13.333 1.00 54.25 102 ILE A O 1
ATOM 773 N N . PHE A 1 103 ? -8.710 0.518 -11.125 1.00 52.03 103 PHE A N 1
ATOM 774 C CA . PHE A 1 103 ? -9.873 -0.393 -11.136 1.00 52.03 103 PHE A CA 1
ATOM 775 C C . PHE A 1 103 ? -10.191 -1.039 -12.494 1.00 52.03 103 PHE A C 1
ATOM 777 O O . PHE A 1 103 ? -11.221 -0.720 -13.075 1.00 52.03 103 PHE A O 1
ATOM 784 N N . GLN A 1 104 ? -9.273 -1.867 -13.013 1.00 47.31 104 GLN A N 1
ATOM 785 C CA . GLN A 1 104 ? -9.340 -2.585 -14.299 1.00 47.31 104 GLN A CA 1
ATOM 786 C C . GLN A 1 104 ? -10.532 -2.195 -15.195 1.00 47.31 104 GLN A C 1
ATOM 788 O O . GLN A 1 104 ? -11.564 -2.867 -15.198 1.00 47.31 104 GLN A O 1
ATOM 793 N N . THR A 1 105 ? -10.415 -1.111 -15.968 1.00 42.34 105 THR A N 1
ATOM 794 C CA . THR A 1 105 ? -11.349 -0.917 -17.087 1.00 42.34 105 THR A CA 1
ATOM 795 C C . THR A 1 105 ? -11.310 -2.179 -17.958 1.00 42.34 105 THR A C 1
ATOM 797 O O . THR A 1 105 ? -10.213 -2.694 -18.207 1.00 42.34 105 THR A O 1
ATOM 800 N N . PRO A 1 106 ? -12.463 -2.729 -18.397 1.00 43.19 106 PRO A N 1
ATOM 801 C CA . PRO A 1 106 ? -12.437 -3.824 -19.349 1.00 43.19 106 PRO A CA 1
ATOM 802 C C . PRO A 1 106 ? -11.684 -3.315 -20.572 1.00 43.19 106 PRO A C 1
ATOM 804 O O . PRO A 1 106 ? -12.037 -2.288 -21.155 1.00 43.19 106 PRO A O 1
ATOM 807 N N . ARG A 1 107 ? -10.590 -3.999 -20.905 1.00 38.59 107 ARG A N 1
ATOM 808 C CA . ARG A 1 107 ? -9.874 -3.756 -22.150 1.00 38.59 107 ARG A CA 1
ATOM 809 C C . ARG A 1 107 ? -10.886 -4.008 -23.283 1.00 38.59 107 ARG A C 1
ATOM 811 O O . ARG A 1 107 ? -11.455 -5.102 -23.278 1.00 38.59 107 ARG A O 1
ATOM 818 N N . PRO A 1 108 ? -11.177 -3.022 -24.152 1.00 49.06 108 PRO A N 1
ATOM 819 C CA . PRO A 1 108 ? -12.070 -3.232 -25.288 1.00 49.06 108 PRO A CA 1
ATOM 820 C C . PRO A 1 108 ? -11.534 -4.315 -26.229 1.00 49.06 108 PRO A C 1
ATOM 822 O O . PRO A 1 108 ? -10.294 -4.520 -26.256 1.00 49.06 108 PRO A O 1
#

Radius of gyration: 21.24 Å; chains: 1; bounding box: 44×51×75 Å

Foldseek 3Di:
DDDDDPPPDPPPPPPPPPPPDLPLPVDDDPDPLSVVQVLVCVVLVNDSQKAALVSLCVQFPDNVQLVVLQVQLPPVVPRIHHSVSCVVRVVSVVVNCVRRPNNDDPDD

Organism: NCBI:txid60893